Protein AF-A0A819HI85-F1 (afdb_monomer)

Nearest PDB structures (foldseek):
  5a1v-assembly1_K  TM=6.018E-01  e=5.308E-05  Mus musculus
  1qz2-assembly1_C  TM=8.201E-01  e=1.106E+00  Homo sapiens
  2cpt-assembly1_A  TM=4.954E-01  e=2.130E-01  Homo sapiens
  8ud6-assembly2_2t  TM=6.112E-01  e=2.035E+00  Thermus thermophilus HB8
  2rkk-assembly1_B  TM=6.905E-01  e=6.895E+00  Saccharomyces cerevisiae

Sequence (113 aa):
MHISLRNWREVHSPKLFYPAVGRLQIAYRLTTNGKFQEAVEKFRSILLSVALCIVESRQDILESQQLTEICKEYITRKVLSVREKNPIDEHSLNYDEYNPFNICAASNVPHLS

Radius of gyration: 23.19 Å; Cα contacts (8 Å, |Δi|>4): 55; chains: 1; bounding box: 32×44×75 Å

Foldseek 3Di:
DCDDPPPPVVPPPPQLVVVLVVLLVVLVVCVVVVVPVVSLVSLVVSLVSLVVDDDDDPVSVVVSVVSNVVSVVSNVVVVVVVCVVPVDPPDDQPDDPPDPFDQDPVPSHGDDD

Structure (mmCIF, N/CA/C/O backbone):
data_AF-A0A819HI85-F1
#
_entry.id   AF-A0A819HI85-F1
#
loop_
_atom_site.group_PDB
_atom_site.id
_atom_site.type_symbol
_atom_site.label_atom_id
_atom_site.label_alt_id
_atom_site.label_comp_id
_atom_site.label_asym_id
_atom_site.label_entity_id
_atom_site.label_seq_id
_atom_site.pdbx_PDB_ins_code
_atom_site.Cartn_x
_atom_site.Cartn_y
_atom_site.Cartn_z
_atom_site.occupancy
_atom_site.B_iso_or_equiv
_atom_site.auth_seq_id
_atom_site.auth_comp_id
_atom_site.auth_asym_id
_atom_site.auth_atom_id
_atom_site.pdbx_PDB_model_num
ATOM 1 N N . MET A 1 1 ? 11.815 -28.946 -35.294 1.00 32.31 1 MET A N 1
ATOM 2 C CA . MET A 1 1 ? 11.244 -28.046 -34.267 1.00 32.31 1 MET A CA 1
ATOM 3 C C . MET A 1 1 ? 12.351 -27.142 -33.754 1.00 32.31 1 MET A C 1
ATOM 5 O O . MET A 1 1 ? 13.180 -27.600 -32.985 1.00 32.31 1 MET A O 1
ATOM 9 N N . HIS A 1 2 ? 12.421 -25.896 -34.216 1.00 34.88 2 HIS A N 1
ATOM 10 C CA . HIS A 1 2 ? 13.351 -24.907 -33.670 1.00 34.88 2 HIS A CA 1
ATOM 11 C C . HIS A 1 2 ? 12.598 -23.582 -33.587 1.00 34.88 2 HIS A C 1
ATOM 13 O O . HIS A 1 2 ? 12.553 -22.816 -34.545 1.00 34.88 2 HIS A O 1
ATOM 19 N N . ILE A 1 3 ? 11.895 -23.370 -32.475 1.00 33.84 3 ILE A N 1
ATOM 20 C CA . ILE A 1 3 ? 11.187 -22.113 -32.233 1.00 33.84 3 ILE A CA 1
ATOM 21 C C . ILE A 1 3 ? 12.211 -21.177 -31.596 1.00 33.84 3 ILE A C 1
ATOM 23 O O . ILE A 1 3 ? 12.657 -21.384 -30.470 1.00 33.84 3 ILE A O 1
ATOM 27 N N . SER A 1 4 ? 12.653 -20.198 -32.381 1.00 35.38 4 SER A N 1
ATOM 28 C CA . SER A 1 4 ? 13.652 -19.206 -31.998 1.00 35.38 4 SER A CA 1
ATOM 29 C C . SER A 1 4 ? 13.095 -18.306 -30.888 1.00 35.38 4 SER A C 1
ATOM 31 O O . SER A 1 4 ? 12.292 -17.412 -31.146 1.00 35.38 4 SER A O 1
ATOM 33 N N . LEU A 1 5 ? 13.526 -18.533 -29.643 1.00 41.94 5 LEU A N 1
ATOM 34 C CA . LEU A 1 5 ? 13.260 -17.685 -28.470 1.00 41.94 5 LEU A CA 1
ATOM 35 C C . LEU A 1 5 ? 14.051 -16.365 -28.546 1.00 41.94 5 LEU A C 1
ATOM 37 O O . LEU A 1 5 ? 14.850 -16.047 -27.668 1.00 41.94 5 LEU A O 1
ATOM 41 N N . ARG A 1 6 ? 13.905 -15.613 -29.642 1.00 47.56 6 ARG A N 1
ATOM 42 C CA . ARG A 1 6 ? 14.756 -14.444 -29.913 1.00 47.56 6 ARG A CA 1
ATOM 43 C C . ARG A 1 6 ? 14.025 -13.186 -30.386 1.00 47.56 6 ARG A C 1
ATOM 45 O O . ARG A 1 6 ? 14.699 -12.248 -30.775 1.00 47.56 6 ARG A O 1
ATOM 52 N N . ASN A 1 7 ? 12.695 -13.128 -30.245 1.00 40.09 7 ASN A N 1
ATOM 53 C CA . ASN A 1 7 ? 11.888 -11.922 -30.522 1.00 40.09 7 ASN A CA 1
ATOM 54 C C . ASN A 1 7 ? 11.141 -11.360 -29.294 1.00 40.09 7 ASN A C 1
ATOM 56 O O . ASN A 1 7 ? 10.265 -10.515 -29.427 1.00 40.09 7 ASN A O 1
ATOM 60 N N . TRP A 1 8 ? 11.495 -11.773 -28.074 1.00 38.94 8 TRP A N 1
ATOM 61 C CA . TRP A 1 8 ? 10.897 -11.210 -26.851 1.00 38.94 8 TRP A CA 1
ATOM 62 C C . TRP A 1 8 ? 11.391 -9.789 -26.521 1.00 38.94 8 TRP A C 1
ATOM 64 O O . TRP A 1 8 ? 10.797 -9.107 -25.696 1.00 38.94 8 TRP A O 1
ATOM 74 N N . ARG A 1 9 ? 12.448 -9.320 -27.198 1.00 40.59 9 ARG A N 1
ATOM 75 C CA . ARG A 1 9 ? 13.062 -8.000 -26.991 1.00 40.59 9 ARG A CA 1
ATOM 76 C C . ARG A 1 9 ? 12.371 -6.867 -27.766 1.00 40.59 9 ARG A C 1
ATOM 78 O O . ARG A 1 9 ? 12.676 -5.709 -27.524 1.00 40.59 9 ARG A O 1
ATOM 85 N N . GLU A 1 10 ? 11.446 -7.168 -28.680 1.00 43.91 10 GLU A N 1
ATOM 86 C CA . GLU A 1 10 ? 10.744 -6.150 -29.488 1.00 43.91 10 GLU A CA 1
ATOM 87 C C . GLU A 1 10 ? 9.335 -5.820 -28.977 1.00 43.91 10 GLU A C 1
ATOM 89 O O . GLU A 1 10 ? 8.760 -4.810 -29.375 1.00 43.91 10 GLU A O 1
ATOM 94 N N . VAL A 1 11 ? 8.811 -6.576 -28.004 1.00 42.16 11 VAL A N 1
ATOM 95 C CA . VAL A 1 11 ? 7.615 -6.186 -27.240 1.00 42.16 11 VAL A CA 1
ATOM 96 C C . VAL A 1 11 ? 8.045 -5.234 -26.121 1.00 42.16 11 VAL A C 1
ATOM 98 O O . VAL A 1 11 ? 7.862 -5.499 -24.934 1.00 42.16 11 VAL A O 1
ATOM 101 N N . HIS A 1 12 ? 8.678 -4.122 -26.506 1.00 43.12 12 HIS A N 1
ATOM 102 C CA . HIS A 1 12 ? 8.869 -2.973 -25.628 1.00 43.12 12 HIS A CA 1
ATOM 103 C C . HIS A 1 12 ? 7.479 -2.462 -25.254 1.00 43.12 12 HIS A C 1
ATOM 105 O O . HIS A 1 12 ? 6.854 -1.675 -25.965 1.00 43.12 12 HIS A O 1
ATOM 111 N N . SER A 1 13 ? 6.969 -2.984 -24.144 1.00 46.97 13 SER A N 1
ATOM 112 C CA . SER A 1 13 ? 5.724 -2.538 -23.544 1.00 46.97 13 SER A CA 1
ATOM 113 C C . SER A 1 13 ? 5.902 -1.055 -23.214 1.00 46.97 13 SER A C 1
ATOM 115 O O . SER A 1 13 ? 6.881 -0.709 -22.548 1.00 46.97 13 SER A O 1
ATOM 117 N N . PRO A 1 14 ? 5.028 -0.154 -23.692 1.00 47.56 14 PRO A N 1
ATOM 118 C CA . PRO A 1 14 ? 5.188 1.270 -23.447 1.00 47.56 14 PRO A CA 1
ATOM 119 C C . PRO A 1 14 ? 5.189 1.478 -21.935 1.00 47.56 14 PRO A C 1
ATOM 121 O O . PRO A 1 14 ? 4.223 1.120 -21.264 1.00 47.56 14 PRO A O 1
ATOM 124 N N . LYS A 1 15 ? 6.320 1.971 -21.419 1.00 55.41 15 LYS A N 1
ATOM 125 C CA . LYS A 1 15 ? 6.653 2.184 -20.004 1.00 55.41 15 LYS A CA 1
ATOM 126 C C . LYS A 1 15 ? 5.406 2.286 -19.111 1.00 55.41 15 LYS A C 1
ATOM 128 O O . LYS A 1 15 ? 4.801 3.354 -18.995 1.00 55.41 15 LYS A O 1
ATOM 133 N N . LEU A 1 16 ? 5.069 1.176 -18.441 1.00 54.53 16 LEU A N 1
ATOM 134 C CA . LEU A 1 16 ? 3.936 1.024 -17.505 1.00 54.53 16 LEU A CA 1
ATOM 135 C C . LEU A 1 16 ? 3.998 2.020 -16.324 1.00 54.53 16 LEU A C 1
ATOM 137 O O . LEU A 1 16 ? 3.031 2.210 -15.588 1.00 54.53 16 LEU A O 1
ATOM 141 N N . PHE A 1 17 ? 5.136 2.696 -16.185 1.00 53.81 17 PHE A N 1
ATOM 142 C CA . PHE A 1 17 ? 5.449 3.706 -15.191 1.00 53.81 17 PHE A CA 1
ATOM 143 C C . PHE A 1 17 ? 4.639 5.015 -15.328 1.00 53.81 17 PHE A C 1
ATOM 145 O O . PHE A 1 17 ? 4.077 5.497 -14.344 1.00 53.81 17 PHE A O 1
ATOM 152 N N . TYR A 1 18 ? 4.464 5.565 -16.537 1.00 58.16 18 TYR A N 1
ATOM 153 C CA . TYR A 1 18 ? 3.696 6.810 -16.740 1.00 58.16 18 TYR A CA 1
ATOM 154 C C . TYR A 1 18 ? 2.223 6.733 -16.291 1.00 58.16 18 TYR A C 1
ATOM 156 O O . TYR A 1 18 ? 1.754 7.655 -15.615 1.00 58.16 18 TYR A O 1
ATOM 164 N N . PRO A 1 19 ? 1.472 5.647 -16.572 1.00 62.69 19 PRO A N 1
ATOM 165 C CA . PRO A 1 19 ? 0.114 5.524 -16.056 1.00 62.69 19 PRO A CA 1
ATOM 166 C C . PRO A 1 19 ? 0.052 5.286 -14.537 1.00 62.69 19 PRO A C 1
ATOM 168 O O . PRO A 1 19 ? -1.028 5.427 -13.963 1.00 62.69 19 PRO A O 1
ATOM 171 N N . ALA A 1 20 ? 1.150 4.925 -13.861 1.00 60.28 20 ALA A N 1
ATOM 172 C CA . ALA A 1 20 ? 1.185 4.799 -12.399 1.00 60.28 20 ALA A CA 1
ATOM 173 C C . ALA A 1 20 ? 1.274 6.173 -11.707 1.00 60.28 20 ALA A C 1
ATOM 175 O O . ALA A 1 20 ? 0.551 6.419 -10.740 1.00 60.28 20 ALA A O 1
ATOM 176 N N . VAL A 1 21 ? 2.062 7.105 -12.254 1.00 65.75 21 VAL A N 1
ATOM 177 C CA . VAL A 1 21 ? 2.187 8.480 -11.728 1.00 65.75 21 VAL A CA 1
ATOM 178 C C . VAL A 1 21 ? 0.864 9.248 -11.834 1.00 65.75 21 VAL A C 1
ATOM 180 O O . VAL A 1 21 ? 0.436 9.890 -10.875 1.00 65.75 21 VAL A O 1
ATOM 183 N N . GLY A 1 22 ? 0.145 9.118 -12.955 1.00 68.31 22 GLY A N 1
ATOM 184 C CA . GLY A 1 22 ? -1.190 9.718 -13.098 1.00 68.31 22 GLY A CA 1
ATOM 185 C C . GLY A 1 22 ? -2.205 9.171 -12.083 1.00 68.31 22 GLY A C 1
ATOM 186 O O . GLY A 1 22 ? -3.032 9.911 -11.549 1.00 68.31 22 GLY A O 1
ATOM 187 N N . ARG A 1 23 ? -2.103 7.881 -11.738 1.00 71.19 23 ARG A N 1
ATOM 188 C CA . ARG A 1 23 ? -2.942 7.253 -10.703 1.00 71.19 23 ARG A CA 1
ATOM 189 C C . ARG A 1 23 ? -2.617 7.762 -9.297 1.00 71.19 23 ARG A C 1
ATOM 191 O O . ARG A 1 23 ? -3.530 7.867 -8.478 1.00 71.19 23 ARG A O 1
ATOM 198 N N . LEU A 1 24 ? -1.365 8.134 -9.033 1.00 72.81 24 LEU A N 1
ATOM 199 C CA . LEU A 1 24 ? -0.944 8.701 -7.753 1.00 72.81 24 LEU A CA 1
ATOM 200 C C . LEU A 1 24 ? -1.586 10.073 -7.490 1.00 72.81 24 LEU A C 1
ATOM 202 O O . LEU A 1 24 ? -2.097 10.309 -6.398 1.00 72.81 24 LEU A O 1
ATOM 206 N N . GLN A 1 25 ? -1.646 10.955 -8.494 1.00 77.81 25 GLN A N 1
ATOM 207 C CA . GLN A 1 25 ? -2.324 12.255 -8.357 1.00 77.81 25 GLN A CA 1
ATOM 208 C C . GLN A 1 25 ? -3.816 12.102 -8.030 1.00 77.81 25 GLN A C 1
ATOM 210 O O . GLN A 1 25 ? -4.355 12.828 -7.192 1.00 77.81 25 GLN A O 1
ATOM 215 N N . ILE A 1 26 ? -4.482 11.124 -8.652 1.00 78.62 26 ILE A N 1
ATOM 216 C CA . ILE A 1 26 ? -5.884 10.803 -8.358 1.00 78.62 26 ILE A CA 1
ATOM 217 C C . ILE A 1 26 ? -6.025 10.307 -6.915 1.00 78.62 26 ILE A C 1
ATOM 219 O O . ILE A 1 26 ? -6.930 10.750 -6.208 1.00 78.62 26 ILE A O 1
ATOM 223 N N . ALA A 1 27 ? -5.120 9.436 -6.458 1.00 76.88 27 ALA A N 1
ATOM 224 C CA . ALA A 1 27 ? -5.122 8.934 -5.087 1.00 76.88 27 ALA A CA 1
ATOM 225 C C . ALA A 1 27 ? -4.970 10.075 -4.067 1.00 76.88 27 ALA A C 1
ATOM 227 O O . ALA A 1 27 ? -5.772 10.159 -3.138 1.00 76.88 27 ALA A O 1
ATOM 228 N N . TYR A 1 28 ? -4.042 11.013 -4.300 1.00 80.75 28 TYR A N 1
ATOM 229 C CA . TYR A 1 28 ? -3.876 12.194 -3.448 1.00 80.75 28 TYR A CA 1
ATOM 230 C C . TYR A 1 28 ? -5.146 13.042 -3.372 1.00 80.75 28 TYR A C 1
ATOM 232 O O . TYR A 1 28 ? -5.579 13.402 -2.273 1.00 80.75 28 TYR A O 1
ATOM 240 N N . ARG A 1 29 ? -5.791 13.293 -4.516 1.00 79.69 29 ARG A N 1
ATOM 241 C CA . ARG A 1 29 ? -7.040 14.062 -4.580 1.00 79.69 29 ARG A CA 1
ATOM 242 C C . ARG A 1 29 ? -8.197 13.372 -3.847 1.00 79.69 29 ARG A C 1
ATOM 244 O O . ARG A 1 29 ? -9.031 14.038 -3.236 1.00 79.69 29 ARG A O 1
ATOM 251 N N . LEU A 1 30 ? -8.258 12.041 -3.878 1.00 79.25 30 LEU A N 1
ATOM 252 C CA . LEU A 1 30 ? -9.263 11.275 -3.131 1.00 79.25 30 LEU A CA 1
ATOM 253 C C . LEU A 1 30 ? -9.052 11.394 -1.621 1.00 79.25 30 LEU A C 1
ATOM 255 O O . LEU A 1 30 ? -10.023 11.521 -0.874 1.00 79.25 30 LEU A O 1
ATOM 259 N N . THR A 1 31 ? -7.800 11.444 -1.170 1.00 78.31 31 THR A N 1
ATOM 260 C CA . THR A 1 31 ? -7.492 11.685 0.241 1.00 78.31 31 THR A CA 1
ATOM 261 C C . THR A 1 31 ? -7.759 13.104 0.712 1.00 78.31 31 THR A C 1
ATOM 263 O O . THR A 1 31 ? -8.216 13.259 1.841 1.00 78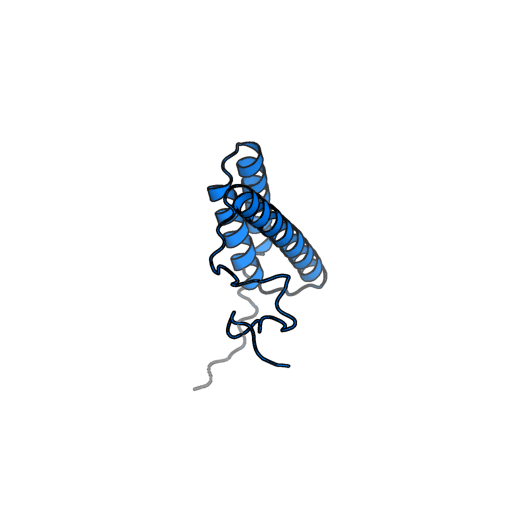.31 31 THR A O 1
ATOM 266 N N . THR A 1 32 ? -7.579 14.127 -0.127 1.00 79.69 32 THR A N 1
ATOM 267 C CA . THR A 1 32 ? -7.997 15.497 0.227 1.00 79.69 32 THR A CA 1
ATOM 268 C C . THR A 1 32 ? -9.520 15.644 0.261 1.00 79.69 32 THR A C 1
ATOM 270 O O . THR A 1 32 ? -10.039 16.430 1.043 1.00 79.69 32 THR A O 1
ATOM 273 N N . ASN A 1 33 ? -10.247 14.849 -0.532 1.00 81.44 33 ASN A N 1
ATOM 274 C CA . ASN A 1 33 ? -11.715 14.840 -0.577 1.00 81.44 33 ASN A CA 1
ATOM 275 C C . ASN A 1 33 ? -12.376 13.977 0.514 1.00 81.44 33 ASN A C 1
ATOM 277 O O . ASN A 1 33 ? -13.591 13.793 0.495 1.00 81.44 33 ASN A O 1
ATOM 281 N N . GLY A 1 34 ? -11.608 13.389 1.434 1.00 78.75 34 GLY A N 1
ATOM 282 C CA . GLY A 1 34 ? -12.154 12.558 2.510 1.00 78.75 34 GLY A CA 1
ATOM 283 C C . GLY A 1 34 ? -12.571 11.137 2.098 1.00 78.75 34 GLY A C 1
ATOM 284 O O . GLY A 1 34 ? -13.033 10.362 2.937 1.00 78.75 34 GLY A O 1
ATOM 285 N N . LYS A 1 35 ? -12.374 10.746 0.831 1.00 78.38 35 LYS A N 1
ATOM 286 C CA . LYS A 1 35 ? -12.716 9.416 0.293 1.00 78.38 35 LYS A CA 1
ATOM 287 C C . LYS A 1 35 ? -11.583 8.415 0.507 1.00 78.38 35 LYS A C 1
ATOM 289 O O . LYS A 1 35 ? -10.940 7.927 -0.420 1.00 78.38 35 LYS A O 1
ATOM 294 N N . PHE A 1 36 ? -11.311 8.132 1.775 1.00 76.31 36 PHE A N 1
ATOM 295 C CA . PHE A 1 36 ? -10.101 7.419 2.179 1.00 76.31 36 PHE A CA 1
ATOM 296 C C . PHE A 1 36 ? -10.075 5.931 1.808 1.00 76.31 36 PHE A C 1
ATOM 298 O O . PHE A 1 36 ? -9.005 5.426 1.487 1.00 76.31 36 PHE A O 1
ATOM 305 N N . GLN A 1 37 ? -11.216 5.234 1.848 1.00 77.88 37 GLN A N 1
ATOM 306 C CA . GLN A 1 37 ? -11.290 3.812 1.475 1.00 77.88 37 GLN A CA 1
ATOM 307 C C . GLN A 1 37 ? -10.954 3.623 -0.011 1.00 77.88 37 GLN A C 1
ATOM 309 O O . GLN A 1 37 ? -10.047 2.866 -0.349 1.00 77.88 37 GLN A O 1
ATOM 314 N N . GLU A 1 38 ? -11.574 4.433 -0.876 1.00 80.81 38 GLU A N 1
ATOM 315 C CA . GLU A 1 38 ? -11.275 4.464 -2.313 1.00 80.81 38 GLU A CA 1
ATOM 316 C C . GLU A 1 38 ? -9.795 4.811 -2.575 1.00 80.81 38 GLU A C 1
ATOM 318 O O . GLU A 1 38 ? -9.150 4.204 -3.429 1.00 80.81 38 GLU A O 1
ATOM 323 N N . ALA A 1 39 ? -9.216 5.754 -1.820 1.00 79.94 39 ALA A N 1
ATOM 324 C CA . ALA A 1 39 ? -7.803 6.111 -1.959 1.00 79.94 39 ALA A CA 1
ATOM 325 C C . ALA A 1 39 ? -6.866 4.938 -1.615 1.00 79.94 39 ALA A C 1
ATOM 327 O O . ALA A 1 39 ? -5.920 4.674 -2.357 1.00 79.94 39 ALA A O 1
ATOM 328 N N . VAL A 1 40 ? -7.137 4.202 -0.529 1.00 79.94 40 VAL A N 1
ATOM 329 C CA . VAL A 1 40 ? -6.339 3.030 -0.124 1.00 79.94 40 VAL A CA 1
ATOM 330 C C . VAL A 1 40 ? -6.387 1.936 -1.189 1.00 79.94 40 VAL A C 1
ATOM 332 O O . VAL A 1 40 ? -5.350 1.361 -1.517 1.00 79.94 40 VAL A O 1
ATOM 335 N N . GLU A 1 41 ? -7.550 1.676 -1.784 1.00 83.44 41 GLU A N 1
ATOM 336 C CA . GLU A 1 41 ? -7.673 0.729 -2.898 1.00 83.44 41 GLU A CA 1
ATOM 337 C C . GLU A 1 41 ? -6.827 1.152 -4.106 1.00 83.44 41 GLU A C 1
ATOM 339 O O . GLU A 1 41 ? -6.146 0.320 -4.714 1.00 83.44 41 GLU A O 1
ATOM 344 N N . LYS A 1 42 ? -6.790 2.454 -4.423 1.00 81.94 42 LYS A N 1
ATOM 345 C CA . LYS A 1 42 ? -5.925 2.985 -5.488 1.00 81.94 42 LYS A CA 1
ATOM 346 C C . LYS A 1 42 ? -4.441 2.835 -5.156 1.00 81.94 42 LYS A C 1
ATOM 348 O O . LYS A 1 42 ? -3.694 2.388 -6.024 1.00 81.94 42 LYS A O 1
ATOM 353 N N . PHE A 1 43 ? -4.014 3.110 -3.922 1.00 82.25 43 PHE A N 1
ATOM 354 C CA . PHE A 1 43 ? -2.626 2.880 -3.496 1.00 82.25 43 PHE A CA 1
ATOM 355 C C . PHE A 1 43 ? -2.238 1.394 -3.550 1.00 82.25 43 PHE A C 1
ATOM 357 O O . PHE A 1 43 ? -1.145 1.063 -4.006 1.00 82.25 43 PHE A O 1
ATOM 364 N N . ARG A 1 44 ? -3.143 0.479 -3.175 1.00 82.25 44 ARG A N 1
ATOM 365 C CA . ARG A 1 44 ? -2.920 -0.974 -3.304 1.00 82.25 44 ARG A CA 1
ATOM 366 C C . ARG A 1 44 ? -2.806 -1.405 -4.764 1.00 82.25 44 ARG A C 1
ATOM 368 O O . ARG A 1 44 ? -1.918 -2.182 -5.097 1.00 82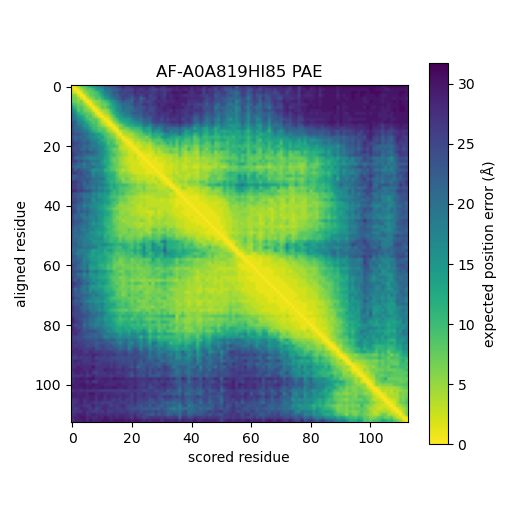.25 44 ARG A O 1
ATOM 375 N N . SER A 1 45 ? -3.655 -0.869 -5.640 1.00 82.38 45 SER A N 1
ATOM 376 C CA . SER A 1 45 ? -3.578 -1.118 -7.085 1.00 82.38 45 SER A CA 1
ATOM 377 C C . SER A 1 45 ? -2.252 -0.630 -7.685 1.00 82.38 45 SER A C 1
ATOM 379 O O . SER A 1 45 ? -1.665 -1.327 -8.516 1.00 82.38 45 SER A O 1
ATOM 381 N N . ILE A 1 46 ? -1.743 0.524 -7.235 1.00 79.81 46 ILE A N 1
ATOM 382 C CA . ILE A 1 46 ? -0.429 1.048 -7.639 1.00 79.81 46 ILE A CA 1
ATOM 383 C C . ILE A 1 46 ? 0.689 0.121 -7.153 1.00 79.81 46 ILE A C 1
ATOM 385 O O . ILE A 1 46 ? 1.516 -0.279 -7.963 1.00 79.81 46 ILE A O 1
ATOM 389 N N . LEU A 1 47 ? 0.686 -0.290 -5.881 1.00 79.31 47 LEU A N 1
ATOM 390 C CA . LEU A 1 47 ? 1.691 -1.213 -5.332 1.00 79.31 47 LEU A CA 1
ATOM 391 C C . LEU A 1 47 ? 1.726 -2.559 -6.064 1.00 79.31 47 LEU A C 1
ATOM 393 O O . LEU A 1 47 ? 2.804 -3.056 -6.379 1.00 79.31 47 LEU A O 1
ATOM 397 N N . LEU A 1 48 ? 0.559 -3.127 -6.378 1.00 81.75 48 LEU A N 1
ATOM 398 C CA . LEU A 1 48 ? 0.457 -4.355 -7.171 1.00 81.75 48 LEU A CA 1
ATOM 399 C C . LEU A 1 48 ? 0.998 -4.156 -8.592 1.00 81.75 48 LEU A C 1
ATOM 401 O O . LEU A 1 48 ? 1.665 -5.037 -9.120 1.00 81.75 48 LEU A O 1
ATOM 405 N N . SER A 1 49 ? 0.756 -2.988 -9.192 1.00 75.88 49 SER A N 1
ATOM 406 C CA . SER A 1 49 ? 1.301 -2.655 -10.513 1.00 75.88 49 SER A CA 1
ATOM 407 C C . SER A 1 49 ? 2.826 -2.513 -10.472 1.00 75.88 49 SER A C 1
ATOM 409 O O . SER A 1 49 ? 3.498 -3.029 -11.355 1.00 75.88 49 SER A O 1
ATOM 411 N N . VAL A 1 50 ? 3.378 -1.874 -9.433 1.00 77.44 50 VAL A N 1
ATOM 412 C CA . VAL A 1 50 ? 4.831 -1.727 -9.231 1.00 77.44 50 VAL A CA 1
ATOM 413 C C . VAL A 1 50 ? 5.499 -3.086 -9.013 1.00 77.44 50 VAL A C 1
ATOM 415 O O . VAL A 1 50 ? 6.561 -3.330 -9.573 1.00 77.44 50 VAL A O 1
ATOM 418 N N . ALA A 1 51 ? 4.864 -3.996 -8.269 1.00 78.12 51 ALA A N 1
ATOM 419 C CA . ALA A 1 51 ? 5.372 -5.355 -8.066 1.00 78.12 51 ALA A CA 1
ATOM 420 C C . ALA A 1 51 ? 5.424 -6.190 -9.361 1.00 78.12 51 ALA A C 1
ATOM 422 O O . ALA A 1 51 ? 6.194 -7.143 -9.441 1.00 78.12 51 ALA A O 1
ATOM 423 N N . LEU A 1 52 ? 4.612 -5.834 -10.363 1.00 76.12 52 LEU A N 1
ATOM 424 C CA . LEU A 1 52 ? 4.562 -6.481 -11.676 1.00 76.12 52 LEU A CA 1
ATOM 425 C C . LEU A 1 52 ? 5.334 -5.709 -12.762 1.00 76.12 52 LEU A C 1
ATOM 427 O O . LEU A 1 52 ? 5.412 -6.176 -13.898 1.00 76.12 52 LEU A O 1
ATOM 431 N N . CYS A 1 53 ? 5.898 -4.539 -12.447 1.00 68.94 53 CYS A N 1
ATOM 432 C CA . CYS A 1 53 ? 6.715 -3.784 -13.391 1.00 68.94 53 CYS A CA 1
ATOM 433 C C . CYS A 1 53 ? 8.052 -4.493 -13.618 1.00 68.94 53 CYS A C 1
ATOM 435 O O . CYS A 1 53 ? 8.800 -4.768 -12.681 1.00 68.94 53 CYS A O 1
ATOM 437 N N . ILE A 1 54 ? 8.388 -4.712 -14.887 1.00 65.88 54 ILE A N 1
ATOM 438 C CA . ILE A 1 54 ? 9.751 -5.053 -15.290 1.00 65.88 54 ILE A CA 1
ATOM 439 C C . ILE A 1 54 ? 10.549 -3.753 -15.310 1.00 65.88 54 ILE A C 1
ATOM 441 O O . ILE A 1 54 ? 10.154 -2.781 -15.954 1.00 65.88 54 ILE A O 1
ATOM 445 N N . VAL A 1 55 ? 11.649 -3.735 -14.566 1.00 70.31 55 VAL A N 1
ATOM 446 C CA . VAL A 1 55 ? 12.513 -2.567 -14.419 1.00 70.31 55 VAL A CA 1
ATOM 447 C C . VAL A 1 55 ? 13.823 -2.839 -15.149 1.00 70.31 55 VAL A C 1
ATOM 449 O O . VAL A 1 55 ? 14.529 -3.788 -14.815 1.00 70.31 55 VAL A O 1
ATOM 452 N N . GLU A 1 56 ? 14.140 -2.021 -16.152 1.00 66.88 56 GLU A N 1
ATOM 453 C CA . GLU A 1 56 ? 15.295 -2.243 -17.038 1.00 66.88 56 GLU A CA 1
ATOM 454 C C . GLU A 1 56 ? 16.441 -1.246 -16.791 1.00 66.88 56 GLU A C 1
ATOM 456 O O . GLU A 1 56 ? 17.598 -1.549 -17.080 1.00 66.88 56 GLU A O 1
ATOM 461 N N . SER A 1 57 ? 16.147 -0.070 -16.219 1.00 76.50 57 SER A N 1
ATOM 462 C CA . SER A 1 57 ? 17.121 0.995 -15.943 1.00 76.50 57 SER A CA 1
ATOM 463 C C . SER A 1 57 ? 17.290 1.263 -14.448 1.00 76.50 57 SER A C 1
ATOM 465 O O . SER A 1 57 ? 16.340 1.198 -13.670 1.00 76.50 57 SER A O 1
ATOM 467 N N . ARG A 1 58 ? 18.501 1.669 -14.041 1.00 78.62 58 ARG A N 1
ATOM 468 C CA . ARG A 1 58 ? 18.799 2.087 -12.661 1.00 78.62 58 ARG A CA 1
ATOM 469 C C . ARG A 1 58 ? 17.923 3.255 -12.193 1.00 78.62 58 ARG A C 1
ATOM 471 O O . ARG A 1 58 ? 17.596 3.311 -11.013 1.00 78.62 58 ARG A O 1
ATOM 478 N N . GLN A 1 59 ? 17.543 4.168 -13.090 1.00 75.31 59 GLN A N 1
ATOM 479 C CA . GLN A 1 59 ? 16.627 5.270 -12.760 1.00 75.31 59 GLN A CA 1
ATOM 480 C C . GLN A 1 59 ? 15.224 4.752 -12.428 1.00 75.31 59 GLN A C 1
ATOM 482 O O . GLN A 1 59 ? 14.681 5.102 -11.384 1.00 75.31 59 GLN A O 1
ATOM 487 N N . ASP A 1 60 ? 14.699 3.829 -13.235 1.00 71.06 60 ASP A N 1
ATOM 488 C CA . ASP A 1 60 ? 13.375 3.239 -13.021 1.00 71.06 60 ASP A CA 1
ATOM 489 C C . ASP A 1 60 ? 13.308 2.449 -11.694 1.00 71.06 60 ASP A C 1
ATOM 491 O O . ASP A 1 60 ? 12.259 2.408 -11.046 1.00 71.06 60 ASP A O 1
ATOM 495 N N . ILE A 1 61 ? 14.433 1.864 -11.244 1.00 76.81 61 ILE A N 1
ATOM 496 C CA . ILE A 1 61 ? 14.543 1.206 -9.927 1.00 76.81 61 ILE A CA 1
ATOM 497 C C . ILE A 1 61 ? 14.345 2.227 -8.805 1.00 76.81 61 ILE A C 1
ATOM 499 O O . ILE A 1 61 ? 13.547 1.989 -7.899 1.00 76.81 61 ILE A O 1
ATOM 503 N N . LEU A 1 62 ? 15.056 3.356 -8.860 1.00 80.75 62 LEU A N 1
ATOM 504 C CA . LEU A 1 62 ? 15.014 4.377 -7.810 1.00 80.75 62 LEU A CA 1
ATOM 505 C C . LEU A 1 62 ? 13.625 5.011 -7.699 1.00 80.75 62 LEU A C 1
ATOM 507 O O . LEU A 1 62 ? 13.095 5.157 -6.600 1.00 80.75 62 LEU A O 1
ATOM 511 N N . GLU A 1 63 ? 13.005 5.331 -8.831 1.00 76.94 63 GLU A N 1
ATOM 512 C CA . GLU A 1 63 ? 11.669 5.928 -8.847 1.00 76.94 63 GLU A CA 1
ATOM 513 C C . GLU A 1 63 ? 10.593 4.940 -8.360 1.00 76.94 63 GLU A C 1
ATOM 515 O O . GLU A 1 63 ? 9.711 5.301 -7.577 1.00 76.94 63 GLU A O 1
ATOM 520 N N . SER A 1 64 ? 10.694 3.662 -8.744 1.00 77.81 64 SER A N 1
ATOM 521 C CA . SER A 1 64 ? 9.793 2.607 -8.255 1.00 77.81 64 SER A CA 1
ATOM 522 C C . SER A 1 64 ? 9.952 2.357 -6.750 1.00 77.81 64 SER A C 1
ATOM 524 O O . SER A 1 64 ? 8.964 2.103 -6.051 1.00 77.81 64 SER A O 1
ATOM 526 N N . GLN A 1 65 ? 11.180 2.454 -6.231 1.00 81.12 65 GLN A N 1
ATOM 527 C CA . GLN A 1 65 ? 11.465 2.362 -4.797 1.00 81.12 65 GLN A CA 1
ATOM 528 C C . GLN A 1 65 ? 10.835 3.525 -4.027 1.00 81.12 65 GLN A C 1
ATOM 530 O O . GLN A 1 65 ? 10.107 3.279 -3.065 1.00 81.12 65 GLN A O 1
ATOM 535 N N . GLN A 1 66 ? 11.022 4.763 -4.493 1.00 82.00 66 GLN A N 1
ATOM 536 C CA . GLN A 1 66 ? 10.399 5.948 -3.893 1.00 82.00 66 GLN A CA 1
ATOM 537 C C . GLN A 1 66 ? 8.870 5.845 -3.883 1.00 82.00 66 GLN A C 1
ATOM 539 O O . GLN A 1 66 ? 8.222 6.100 -2.869 1.00 82.00 66 GLN A O 1
ATOM 544 N N . LEU A 1 67 ? 8.272 5.405 -4.994 1.00 80.31 67 LEU A N 1
ATOM 545 C CA . LEU A 1 67 ? 6.825 5.223 -5.085 1.00 80.31 67 LEU A CA 1
ATOM 546 C C . LEU A 1 67 ? 6.315 4.167 -4.093 1.00 80.31 67 LEU A C 1
ATOM 548 O O . LEU A 1 67 ? 5.265 4.343 -3.469 1.00 80.31 67 LEU A O 1
ATOM 552 N N . THR A 1 68 ? 7.069 3.080 -3.929 1.00 82.44 68 THR A N 1
ATOM 553 C CA . THR A 1 68 ? 6.757 2.017 -2.969 1.00 82.44 68 THR A CA 1
ATOM 554 C C . THR A 1 68 ? 6.799 2.532 -1.534 1.00 82.44 68 THR A C 1
ATOM 556 O O . THR A 1 68 ? 5.914 2.202 -0.746 1.00 82.44 68 THR A O 1
ATOM 559 N N . GLU A 1 69 ? 7.800 3.340 -1.194 1.00 85.00 69 GLU A N 1
ATOM 560 C CA . GLU A 1 69 ? 7.963 3.936 0.133 1.00 85.00 69 GLU A CA 1
ATOM 561 C C . GLU A 1 69 ? 6.785 4.851 0.482 1.00 85.00 69 GLU A C 1
ATOM 563 O O . GLU A 1 69 ? 6.108 4.626 1.487 1.00 85.00 69 GLU A O 1
ATOM 568 N N . ILE A 1 70 ? 6.431 5.770 -0.421 1.00 82.62 70 ILE A N 1
ATOM 569 C CA . ILE A 1 70 ? 5.280 6.669 -0.256 1.00 82.62 70 ILE A CA 1
ATOM 570 C C . ILE A 1 70 ? 3.982 5.875 -0.057 1.00 82.62 70 ILE A C 1
ATOM 572 O O . ILE A 1 70 ? 3.217 6.147 0.871 1.00 82.62 70 ILE A O 1
ATOM 576 N N . CYS A 1 71 ? 3.718 4.876 -0.907 1.00 79.62 71 CYS A N 1
ATOM 577 C CA . CYS A 1 71 ? 2.492 4.080 -0.813 1.00 79.62 71 CYS A CA 1
ATOM 578 C C . CYS A 1 71 ? 2.425 3.283 0.499 1.00 79.62 71 CYS A C 1
ATOM 580 O O . CYS A 1 71 ? 1.358 3.202 1.115 1.00 79.62 71 CYS A O 1
ATOM 582 N N . LYS A 1 72 ? 3.550 2.705 0.940 1.00 81.62 72 LYS A N 1
ATOM 583 C CA . LYS A 1 72 ? 3.641 1.968 2.208 1.00 81.62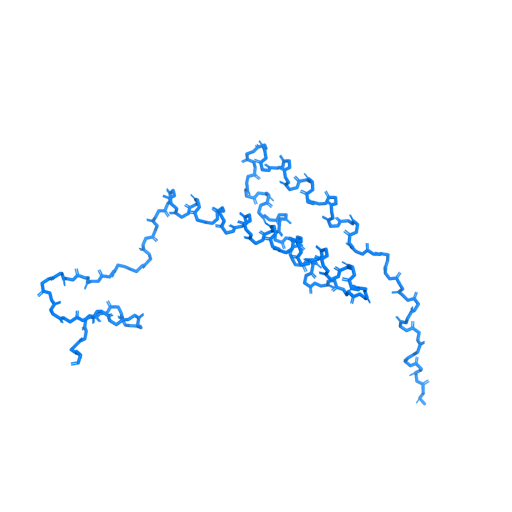 72 LYS A CA 1
ATOM 584 C C . LYS A 1 72 ? 3.378 2.879 3.397 1.00 81.62 72 LYS A C 1
ATOM 586 O O . LYS A 1 72 ? 2.536 2.544 4.225 1.00 81.62 72 LYS A O 1
ATOM 591 N N . GLU A 1 73 ? 4.040 4.030 3.469 1.00 83.75 73 GLU A N 1
ATOM 592 C CA . GLU A 1 73 ? 3.816 4.988 4.552 1.00 83.75 73 GLU A CA 1
ATOM 593 C C . GLU A 1 73 ? 2.355 5.423 4.630 1.00 83.75 73 GLU A C 1
ATOM 595 O O . GLU A 1 73 ? 1.771 5.460 5.716 1.00 83.75 73 GLU A O 1
ATOM 600 N N . TYR A 1 74 ? 1.744 5.708 3.479 1.00 81.50 74 TYR A N 1
ATOM 601 C CA . TYR A 1 74 ? 0.365 6.172 3.423 1.00 81.50 74 TYR A CA 1
ATOM 602 C C . TYR A 1 74 ? -0.621 5.126 3.951 1.00 81.50 74 TYR A C 1
ATOM 604 O O . TYR A 1 74 ? -1.501 5.434 4.761 1.00 81.50 74 TYR A O 1
ATOM 612 N N . ILE A 1 75 ? -0.456 3.871 3.525 1.00 81.31 75 ILE A N 1
ATOM 613 C CA . ILE A 1 75 ? -1.288 2.758 3.987 1.00 81.31 75 ILE A CA 1
ATOM 614 C C . ILE A 1 75 ? -1.061 2.517 5.480 1.00 81.31 75 ILE A C 1
ATOM 616 O O . ILE A 1 75 ? -2.039 2.435 6.220 1.00 81.31 75 ILE A O 1
ATOM 620 N N . THR A 1 76 ? 0.190 2.463 5.943 1.00 84.06 76 THR A N 1
ATOM 621 C CA . THR A 1 76 ? 0.521 2.212 7.354 1.00 84.06 76 THR A CA 1
ATOM 622 C C . THR A 1 76 ? -0.067 3.278 8.268 1.00 84.06 76 THR A C 1
ATOM 624 O O . THR A 1 76 ? -0.805 2.941 9.193 1.00 84.06 76 THR A O 1
ATOM 627 N N . ARG A 1 77 ? 0.169 4.568 7.983 1.00 82.56 77 ARG A N 1
ATOM 628 C CA . ARG A 1 77 ? -0.407 5.670 8.773 1.00 82.56 77 ARG A CA 1
ATOM 629 C C . ARG A 1 77 ? -1.929 5.580 8.818 1.00 82.56 77 ARG A C 1
ATOM 631 O O . ARG A 1 77 ? -2.535 5.847 9.854 1.00 82.56 77 ARG A O 1
ATOM 638 N N . LYS A 1 78 ? -2.566 5.177 7.713 1.00 76.06 78 LYS A N 1
ATOM 639 C CA . LYS A 1 78 ? -4.023 5.059 7.680 1.00 76.06 78 LYS A CA 1
ATOM 640 C C . LYS A 1 78 ? -4.541 3.848 8.449 1.00 76.06 78 LYS A C 1
ATOM 642 O O . LYS A 1 78 ? -5.527 3.995 9.164 1.00 76.06 78 LYS A O 1
ATOM 647 N N . VAL A 1 79 ? -3.897 2.689 8.330 1.00 80.19 79 VAL A N 1
ATOM 648 C CA . VAL A 1 79 ? -4.241 1.484 9.100 1.00 80.19 79 VAL A CA 1
ATOM 649 C C . VAL A 1 79 ? -4.125 1.764 10.595 1.00 80.19 79 VAL A C 1
ATOM 651 O O . VAL A 1 79 ? -5.048 1.434 11.336 1.00 80.19 79 VAL A O 1
ATOM 654 N N . LEU A 1 80 ? -3.052 2.437 11.018 1.00 81.62 80 LEU A N 1
ATOM 655 C CA . LEU A 1 80 ? -2.876 2.866 12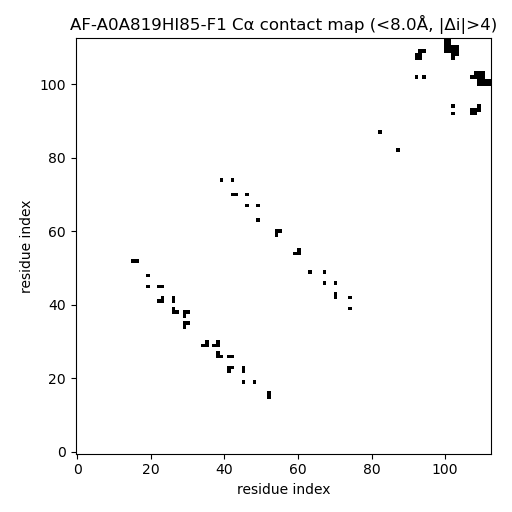.405 1.00 81.62 80 LEU A CA 1
ATOM 656 C C . LEU A 1 80 ? -3.996 3.818 12.836 1.00 81.62 80 LEU A C 1
ATOM 658 O O . LEU A 1 80 ? -4.686 3.524 13.800 1.00 81.62 80 LEU A O 1
ATOM 662 N N . SER A 1 81 ? -4.287 4.865 12.057 1.00 80.00 81 SER A N 1
ATOM 663 C CA . SER A 1 81 ? -5.376 5.806 12.368 1.00 80.00 81 SER A CA 1
ATOM 664 C C . SER A 1 81 ? -6.761 5.145 12.449 1.00 80.00 81 SER A C 1
ATOM 666 O O . SER A 1 81 ? -7.620 5.588 13.208 1.00 80.00 81 SER A O 1
ATOM 668 N N . VAL A 1 82 ? -7.019 4.098 11.657 1.00 77.06 82 VAL A N 1
ATOM 669 C CA . VAL A 1 82 ? -8.271 3.327 11.737 1.00 77.06 82 VAL A CA 1
ATOM 670 C C . VAL A 1 82 ? -8.300 2.466 13.000 1.00 77.06 82 VAL A C 1
ATOM 672 O O . VAL A 1 82 ? -9.323 2.447 13.678 1.00 77.06 82 VAL A O 1
ATOM 675 N N . ARG A 1 83 ? -7.191 1.797 13.338 1.00 72.75 83 ARG A N 1
ATOM 676 C CA . ARG A 1 83 ? -7.073 0.995 14.565 1.00 72.75 83 ARG A CA 1
ATOM 677 C C . ARG A 1 83 ? -7.138 1.845 15.834 1.00 72.75 83 ARG A C 1
ATOM 679 O O . ARG A 1 83 ? -7.752 1.418 16.796 1.00 72.75 83 ARG A O 1
ATOM 686 N N . GLU A 1 84 ? -6.599 3.061 15.829 1.00 76.19 84 GLU A N 1
ATOM 687 C CA . GLU A 1 84 ? -6.738 4.001 16.953 1.00 76.19 84 GLU A CA 1
ATOM 688 C C . GLU A 1 84 ? -8.195 4.420 17.184 1.00 76.19 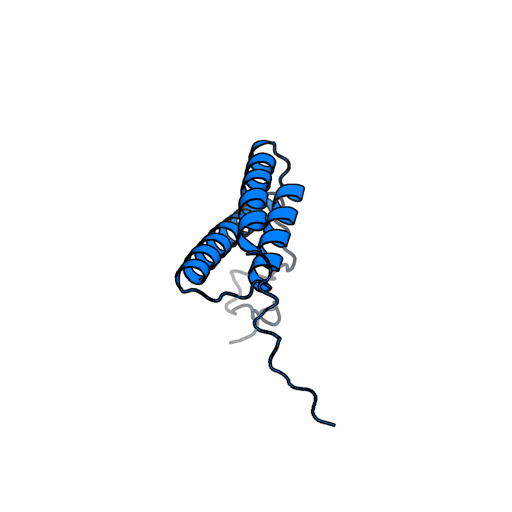84 GLU A C 1
ATOM 690 O O . GLU A 1 84 ? -8.618 4.612 18.319 1.00 76.19 84 GLU A O 1
ATOM 695 N N . LYS A 1 85 ? -8.984 4.556 16.110 1.00 76.81 85 LYS A N 1
ATOM 696 C CA . LYS A 1 85 ? -10.408 4.922 16.201 1.00 76.81 85 LYS A CA 1
ATOM 697 C C . LYS A 1 85 ? -11.316 3.755 16.569 1.00 76.81 85 LYS A C 1
ATOM 699 O O . LYS A 1 85 ? -12.427 3.984 17.034 1.00 76.81 85 LYS A O 1
ATOM 704 N N . ASN A 1 86 ? -10.870 2.531 16.317 1.00 74.81 86 ASN A N 1
ATOM 705 C CA . ASN A 1 86 ? -11.569 1.315 16.690 1.00 74.81 86 ASN A CA 1
ATOM 706 C C . ASN A 1 86 ? -10.550 0.326 17.269 1.00 74.81 86 ASN A C 1
ATOM 708 O O . ASN A 1 86 ? -10.096 -0.562 16.539 1.00 74.81 86 ASN A O 1
ATOM 712 N N . PRO A 1 87 ? -10.126 0.522 18.530 1.00 68.25 87 PRO A N 1
ATOM 713 C CA . PRO A 1 87 ? -9.194 -0.377 19.186 1.00 68.25 87 PRO A CA 1
ATOM 714 C C . PRO A 1 87 ? -9.918 -1.692 19.472 1.00 68.25 87 PRO A C 1
ATOM 716 O O . PRO A 1 87 ? -10.605 -1.845 20.478 1.00 68.25 87 PRO A O 1
ATOM 719 N N . ILE A 1 88 ? -9.807 -2.626 18.531 1.00 70.62 88 ILE A N 1
ATOM 720 C CA . ILE A 1 88 ? -10.279 -3.996 18.700 1.00 70.62 88 ILE A CA 1
ATOM 721 C C . ILE A 1 88 ? -9.111 -4.779 19.279 1.00 70.62 88 ILE A C 1
ATOM 723 O O . ILE A 1 88 ? -8.112 -4.998 18.589 1.00 70.62 88 ILE A O 1
ATOM 727 N N . ASP A 1 89 ? -9.225 -5.167 20.542 1.00 68.25 89 ASP A N 1
ATOM 728 C CA . ASP A 1 89 ? -8.332 -6.164 21.110 1.00 68.25 89 ASP A CA 1
ATOM 729 C C . ASP A 1 89 ? -8.871 -7.550 20.743 1.00 68.25 89 ASP A C 1
ATOM 731 O O . ASP A 1 89 ? -9.842 -8.036 21.322 1.00 68.25 89 ASP A O 1
ATOM 735 N N . GLU A 1 90 ? -8.300 -8.147 19.696 1.00 70.56 90 GLU A N 1
ATOM 736 C CA . GLU A 1 90 ? -8.693 -9.478 19.217 1.00 70.56 90 GLU A CA 1
ATOM 737 C C . GLU A 1 90 ? -8.294 -10.578 20.215 1.00 70.56 90 GLU A C 1
ATOM 739 O O . GLU A 1 90 ? -8.927 -11.633 20.263 1.00 70.56 90 GLU A O 1
ATOM 744 N N . HIS A 1 91 ? -7.284 -10.320 21.052 1.00 70.62 91 HIS A N 1
ATOM 745 C CA . HIS A 1 91 ? -6.768 -11.271 22.026 1.00 70.62 91 HIS A CA 1
ATOM 746 C C . HIS A 1 91 ? -6.649 -10.629 23.404 1.00 70.62 91 HIS A C 1
ATOM 748 O O . HIS A 1 91 ? -5.604 -10.096 23.763 1.00 70.62 91 HIS A O 1
ATOM 754 N N . SER A 1 92 ? -7.694 -10.791 24.219 1.00 65.06 92 SER A N 1
ATOM 755 C CA . SER A 1 92 ? -7.640 -10.437 25.635 1.00 65.06 92 SER A CA 1
ATOM 756 C C . SER A 1 92 ? -6.527 -11.228 26.329 1.00 65.06 92 SER A C 1
ATOM 758 O O . SER A 1 92 ? -6.645 -12.442 26.528 1.00 65.06 92 SER A O 1
ATOM 760 N N . LEU A 1 93 ? -5.444 -10.550 26.697 1.00 70.56 93 LEU A N 1
ATOM 761 C CA . LEU A 1 93 ? -4.383 -11.151 27.495 1.00 70.56 93 LEU A CA 1
ATOM 762 C C . LEU A 1 93 ? -4.868 -11.263 28.942 1.00 70.56 93 LEU A C 1
ATOM 764 O O . LEU A 1 93 ? -5.278 -10.271 29.542 1.00 70.56 93 LEU A O 1
ATOM 768 N N . ASN A 1 94 ? -4.802 -12.466 29.517 1.00 68.75 94 ASN A N 1
ATOM 769 C CA . ASN A 1 94 ? -5.042 -12.666 30.945 1.00 68.75 94 ASN A CA 1
ATOM 770 C C . ASN A 1 94 ? -3.794 -12.234 31.731 1.00 68.75 94 ASN A C 1
ATOM 772 O O . ASN A 1 94 ? -3.020 -13.063 32.214 1.00 68.75 94 ASN A O 1
ATOM 776 N N . TYR A 1 95 ? -3.549 -10.923 31.727 1.00 68.25 95 TYR A N 1
ATOM 777 C CA . TYR A 1 95 ? -2.440 -10.289 32.421 1.00 68.25 95 TYR A CA 1
ATOM 778 C C . TYR A 1 95 ? -2.831 -9.977 33.857 1.00 68.25 95 TYR A C 1
ATOM 780 O O . TYR A 1 95 ? -3.750 -9.202 34.109 1.00 68.25 95 TYR A O 1
ATOM 788 N N . ASP A 1 96 ? -2.100 -10.586 34.782 1.00 73.81 96 ASP A N 1
ATOM 789 C CA . ASP A 1 96 ? -2.178 -10.331 36.211 1.00 73.81 96 ASP A CA 1
ATOM 790 C C . ASP A 1 96 ? -0.841 -9.721 36.647 1.00 73.81 96 ASP A C 1
ATOM 792 O O . ASP A 1 96 ? 0.205 -10.358 36.536 1.00 73.81 96 ASP A O 1
ATOM 796 N N . GLU A 1 97 ? -0.869 -8.470 37.105 1.00 70.31 97 GLU A N 1
ATOM 797 C CA . GLU A 1 97 ? 0.319 -7.722 37.539 1.00 70.31 97 GLU A CA 1
ATOM 798 C C . GLU A 1 97 ? 0.954 -8.279 38.822 1.00 70.31 97 GLU A C 1
ATOM 800 O O . GLU A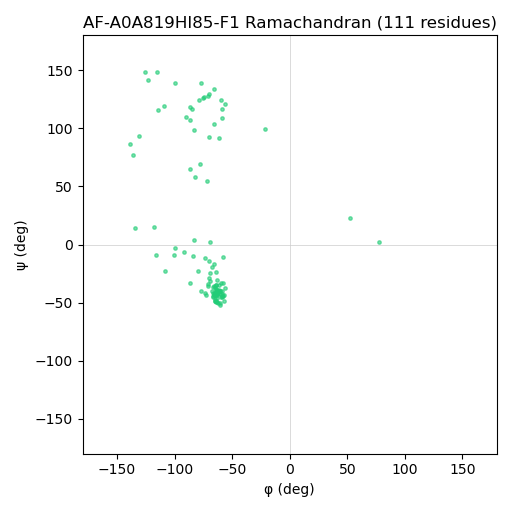 1 97 ? 2.125 -8.017 39.101 1.00 70.31 97 GLU A O 1
ATOM 805 N N . TYR A 1 98 ? 0.197 -9.064 39.592 1.00 75.44 98 TYR A N 1
ATOM 806 C CA . TYR A 1 98 ? 0.671 -9.746 40.793 1.00 75.44 98 TYR A CA 1
ATOM 807 C C . TYR A 1 98 ? 1.189 -11.151 40.495 1.00 75.44 98 TYR A C 1
ATOM 809 O O . TYR A 1 98 ? 1.747 -11.803 41.382 1.00 75.44 98 TYR A O 1
ATOM 817 N N . ASN A 1 99 ? 1.022 -11.622 39.258 1.00 69.88 99 ASN A N 1
ATOM 818 C CA . ASN A 1 99 ? 1.504 -12.919 38.844 1.00 69.88 99 ASN A CA 1
ATOM 819 C C . ASN A 1 99 ? 2.983 -12.820 38.426 1.00 69.88 99 ASN A C 1
ATOM 821 O O . ASN A 1 99 ? 3.301 -12.164 37.435 1.00 69.88 99 ASN A O 1
ATOM 825 N N . PRO A 1 100 ? 3.907 -13.502 39.125 1.00 73.75 100 PRO A N 1
ATOM 826 C CA . PRO A 1 100 ? 5.344 -13.448 38.838 1.00 73.75 100 PRO A CA 1
ATOM 827 C C . PRO A 1 100 ? 5.753 -14.128 37.516 1.00 73.75 100 PRO A C 1
ATOM 829 O O . PRO A 1 100 ? 6.943 -14.207 37.214 1.00 73.75 100 PRO A O 1
ATOM 832 N N . PHE A 1 101 ? 4.798 -14.648 36.738 1.00 76.31 101 PHE A N 1
ATOM 833 C CA . PHE A 1 101 ? 5.035 -15.351 35.480 1.00 76.31 101 PHE A CA 1
ATOM 834 C C . PHE A 1 101 ? 4.792 -14.458 34.260 1.00 76.31 101 PHE A C 1
ATOM 836 O O . PHE A 1 101 ? 3.789 -13.753 34.174 1.00 76.31 101 PHE A O 1
ATOM 843 N N . ASN A 1 102 ? 5.665 -14.568 33.256 1.00 67.50 102 ASN A N 1
ATOM 844 C CA . ASN A 1 102 ? 5.479 -13.891 31.974 1.00 67.50 102 ASN A CA 1
ATOM 845 C C . ASN A 1 102 ? 4.436 -14.628 31.116 1.00 67.50 102 ASN A C 1
ATOM 847 O O . ASN A 1 102 ? 4.435 -15.859 31.019 1.00 67.50 102 ASN A O 1
ATOM 851 N N . ILE A 1 103 ? 3.561 -13.878 30.443 1.00 71.38 103 ILE A N 1
ATOM 852 C CA . ILE A 1 103 ? 2.626 -14.446 29.464 1.00 71.38 103 ILE A CA 1
ATOM 853 C C . ILE A 1 103 ? 3.413 -14.901 28.233 1.00 71.38 103 ILE A C 1
ATOM 855 O O . ILE A 1 103 ? 4.192 -14.139 27.659 1.00 71.38 103 ILE A O 1
ATOM 859 N N . CYS A 1 104 ? 3.191 -16.140 27.799 1.00 74.06 104 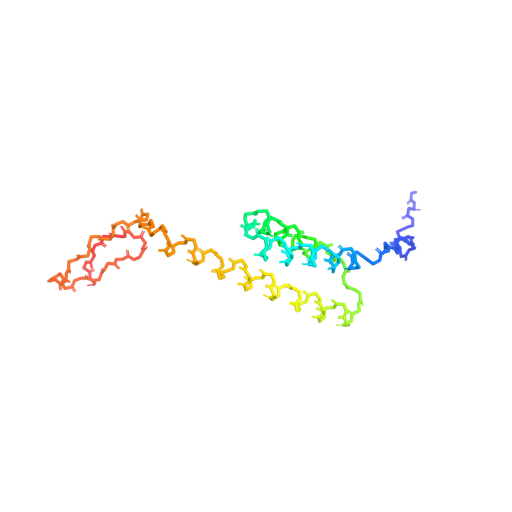CYS A N 1
ATOM 860 C CA . CYS A 1 104 ? 3.768 -16.640 26.556 1.00 74.06 104 CYS A CA 1
ATOM 861 C C . CYS A 1 104 ? 3.038 -16.040 25.343 1.00 74.06 104 CYS A C 1
ATOM 863 O O . CYS A 1 104 ? 1.827 -16.206 25.220 1.00 74.06 104 CYS A O 1
ATOM 865 N N . ALA A 1 105 ? 3.767 -15.432 24.401 1.00 72.38 105 ALA A N 1
ATOM 866 C CA . ALA A 1 105 ? 3.191 -14.840 23.184 1.00 72.38 105 ALA A CA 1
ATOM 867 C C . ALA A 1 105 ? 2.566 -15.864 22.211 1.00 72.38 105 ALA A C 1
ATOM 869 O O . ALA A 1 105 ? 1.813 -15.485 21.320 1.00 72.38 105 ALA A O 1
ATOM 870 N N . ALA A 1 106 ? 2.889 -17.156 22.352 1.00 77.19 106 ALA A N 1
ATOM 871 C CA . ALA A 1 106 ? 2.316 -18.218 21.523 1.00 77.19 106 ALA A CA 1
ATOM 872 C C . ALA A 1 106 ? 0.990 -18.760 22.079 1.00 77.19 106 ALA A C 1
ATOM 874 O O . ALA A 1 106 ? 0.124 -19.172 21.313 1.00 77.19 106 ALA A O 1
ATOM 875 N N . SER A 1 107 ? 0.838 -18.788 23.404 1.00 74.19 107 SER A N 1
ATOM 876 C CA . SER A 1 107 ? -0.284 -19.449 24.082 1.00 74.19 107 SER A CA 1
ATOM 877 C C . SER A 1 107 ? -1.183 -18.492 24.864 1.00 74.19 107 SER A C 1
ATOM 879 O O . SER A 1 107 ? -2.250 -18.908 25.301 1.00 74.19 107 SER A O 1
ATOM 881 N N . ASN A 1 108 ? -0.792 -17.221 25.011 1.00 75.69 108 ASN A N 1
ATOM 882 C CA . ASN A 1 108 ? -1.552 -16.143 25.659 1.00 75.69 108 ASN A CA 1
ATOM 883 C C . ASN A 1 108 ? -2.050 -16.476 27.077 1.00 75.69 108 ASN A C 1
ATOM 885 O O . ASN A 1 108 ? -2.985 -15.858 27.584 1.00 75.69 108 ASN A O 1
ATOM 889 N N . VAL A 1 109 ? -1.395 -17.435 27.732 1.00 76.50 109 VAL A N 1
ATOM 890 C CA . VAL A 1 109 ? -1.615 -17.807 29.129 1.00 76.50 109 VAL A CA 1
ATOM 891 C C . VAL A 1 109 ? -0.282 -17.747 29.883 1.00 76.50 109 VAL A C 1
ATOM 893 O O . VAL A 1 109 ? 0.782 -17.974 29.280 1.00 76.50 109 VAL A O 1
ATOM 896 N N . PRO A 1 110 ? -0.305 -17.412 31.182 1.00 76.19 110 PRO A N 1
ATOM 897 C CA . PRO A 1 110 ? 0.900 -17.376 3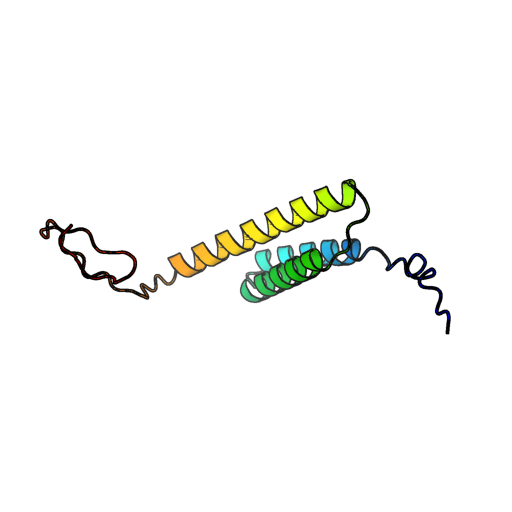1.999 1.00 76.19 110 PRO A CA 1
ATOM 898 C C . PRO A 1 110 ? 1.496 -18.779 32.153 1.00 76.19 110 PRO A C 1
ATOM 900 O O . PRO A 1 110 ? 0.776 -19.738 32.431 1.00 76.19 110 PRO A O 1
ATOM 903 N N . HIS A 1 111 ? 2.812 -18.895 31.972 1.00 69.44 111 HIS A N 1
ATOM 904 C CA . HIS A 1 111 ? 3.559 -20.135 32.194 1.00 69.44 111 HIS A CA 1
ATOM 905 C C . HIS A 1 111 ? 4.668 -19.892 33.214 1.00 69.44 111 HIS A C 1
ATOM 907 O O . HIS A 1 111 ? 5.322 -18.852 33.171 1.00 69.44 111 HIS A O 1
ATOM 913 N N . LEU A 1 112 ? 4.902 -20.867 34.097 1.00 66.00 112 LEU A N 1
ATOM 914 C CA . LEU A 1 112 ? 6.104 -20.890 34.928 1.00 66.00 112 LEU A CA 1
ATOM 915 C C . LEU A 1 112 ? 7.333 -20.851 34.012 1.00 66.00 112 LEU A C 1
ATOM 917 O O . LEU A 1 112 ? 7.469 -21.708 33.139 1.00 66.00 112 LEU A O 1
ATOM 921 N N . SER A 1 113 ? 8.171 -19.832 34.192 1.00 60.62 113 SER A N 1
ATOM 922 C CA . SER A 1 113 ? 9.483 -19.719 33.547 1.00 60.62 113 SER A CA 1
ATOM 923 C C . SER A 1 113 ? 10.414 -20.844 33.972 1.00 60.62 113 SER A C 1
ATOM 925 O O . SER A 1 113 ? 10.452 -21.094 35.201 1.00 60.62 113 SER A O 1
#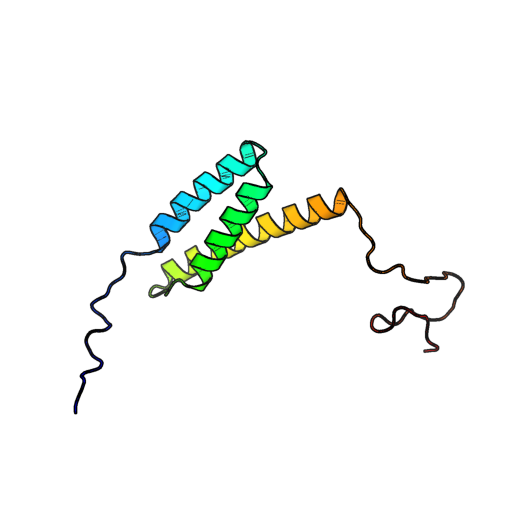

Mean predicted aligned error: 14.49 Å

Secondary structure (DSSP, 8-state):
-------TTS-----TTHHHHHHHHHHHHHHHTT-HHHHHHHHHHHHHHHHT----SHHHHHHHHHHHHHHHHHHHHHHHHHHHHS---SS-----TT--SPBPTTTSSB---

Solvent-accessible surface area (backbone atoms only — not comparable to full-atom values): 7061 Å² total; per-residue (Å²): 139,84,83,76,92,74,65,76,80,74,69,70,68,77,67,72,60,64,69,46,56,60,50,48,56,52,29,52,54,28,49,75,70,68,42,50,70,66,20,50,53,46,43,52,53,45,52,56,48,58,74,69,55,86,73,91,46,77,64,55,48,54,53,52,49,53,52,48,50,55,45,49,53,54,51,50,57,47,54,51,56,51,39,72,76,52,75,74,76,91,69,82,66,75,77,55,93,86,49,96,44,62,65,36,92,90,74,55,44,67,40,89,126

pLDDT: mean 70.69, std 13.09, range [32.31, 85.0]